Protein AF-A0A7S2QXA8-F1 (afdb_monomer_lite)

Structure (mmCIF, N/CA/C/O backbone):
data_AF-A0A7S2QXA8-F1
#
_entry.id   AF-A0A7S2QXA8-F1
#
loop_
_atom_site.group_PDB
_atom_site.id
_atom_site.type_symbol
_atom_site.label_atom_id
_atom_site.label_alt_id
_atom_site.label_comp_id
_atom_site.label_asym_id
_atom_site.label_entity_id
_atom_site.label_seq_id
_atom_site.pdbx_PDB_ins_code
_atom_site.Cartn_x
_atom_site.Cartn_y
_atom_site.Cartn_z
_atom_site.occupancy
_atom_site.B_iso_or_equiv
_atom_site.auth_seq_id
_atom_site.auth_comp_id
_atom_site.auth_asym_id
_atom_site.auth_atom_id
_atom_site.pdbx_PDB_model_num
ATOM 1 N N . MET A 1 1 ? 7.562 -5.420 -0.266 1.00 66.12 1 MET A N 1
ATOM 2 C CA . MET A 1 1 ? 6.221 -6.059 -0.264 1.00 66.12 1 MET A CA 1
ATOM 3 C C . MET A 1 1 ? 5.476 -5.935 -1.589 1.00 66.12 1 MET A C 1
ATOM 5 O O . MET A 1 1 ? 4.764 -6.865 -1.930 1.00 66.12 1 MET A O 1
ATOM 9 N N . THR A 1 2 ? 5.637 -4.850 -2.355 1.00 76.69 2 THR A N 1
ATOM 10 C CA . THR A 1 2 ? 4.856 -4.586 -3.583 1.00 76.69 2 THR A CA 1
ATOM 11 C C . THR A 1 2 ? 4.865 -5.742 -4.585 1.00 76.69 2 THR A C 1
ATOM 13 O O . THR A 1 2 ? 3.812 -6.161 -5.050 1.00 76.69 2 THR A O 1
ATOM 16 N N . LYS A 1 3 ? 6.035 -6.339 -4.833 1.00 83.88 3 LYS A N 1
ATOM 17 C CA . LYS A 1 3 ? 6.148 -7.544 -5.660 1.00 83.88 3 LYS A CA 1
ATOM 18 C C . LYS A 1 3 ? 5.472 -8.775 -5.051 1.00 83.88 3 LYS A C 1
ATOM 20 O O . LYS A 1 3 ? 4.815 -9.529 -5.757 1.00 83.88 3 LYS A O 1
ATOM 25 N N . ALA A 1 4 ? 5.650 -8.987 -3.748 1.00 87.38 4 ALA A N 1
ATOM 26 C CA . ALA A 1 4 ? 5.121 -10.153 -3.042 1.00 87.38 4 ALA A CA 1
ATOM 27 C C . ALA A 1 4 ? 3.585 -10.178 -3.021 1.00 87.38 4 ALA A C 1
ATOM 29 O O . ALA A 1 4 ? 2.995 -11.249 -3.100 1.00 87.38 4 ALA A O 1
ATOM 30 N N . ASN A 1 5 ? 2.964 -8.997 -2.987 1.00 87.94 5 ASN A N 1
ATOM 31 C CA . ASN A 1 5 ? 1.513 -8.821 -2.960 1.00 87.94 5 ASN A CA 1
ATOM 32 C C . ASN A 1 5 ? 0.893 -8.679 -4.363 1.00 87.94 5 ASN A C 1
ATOM 34 O O . ASN A 1 5 ? -0.305 -8.438 -4.478 1.00 87.94 5 ASN A O 1
ATOM 38 N N . SER A 1 6 ? 1.690 -8.789 -5.428 1.00 87.38 6 SER A N 1
ATOM 39 C CA . SER A 1 6 ? 1.190 -8.771 -6.804 1.00 87.38 6 SER A CA 1
ATOM 40 C C . SER A 1 6 ? 0.824 -10.187 -7.251 1.00 87.38 6 SER A C 1
ATOM 42 O O . SER A 1 6 ? 1.632 -11.104 -7.108 1.00 87.38 6 SER A O 1
ATOM 44 N N . ILE A 1 7 ? -0.374 -10.363 -7.819 1.00 88.12 7 ILE A N 1
ATOM 45 C CA . ILE A 1 7 ? -0.906 -11.670 -8.252 1.00 88.12 7 ILE A CA 1
ATOM 46 C C . ILE A 1 7 ? 0.017 -12.324 -9.292 1.00 88.12 7 ILE A C 1
ATOM 48 O O . ILE A 1 7 ? 0.375 -13.499 -9.167 1.00 88.12 7 ILE A O 1
ATOM 52 N N . ASP A 1 8 ? 0.446 -11.543 -10.283 1.00 88.06 8 ASP A N 1
ATOM 53 C CA . ASP A 1 8 ? 1.323 -12.020 -11.353 1.00 88.06 8 ASP A CA 1
ATOM 54 C C . ASP A 1 8 ? 2.790 -11.681 -11.084 1.00 88.06 8 ASP A C 1
ATOM 56 O O . ASP A 1 8 ? 3.668 -12.527 -11.264 1.00 88.06 8 ASP A O 1
ATOM 60 N N . GLY A 1 9 ? 3.068 -10.491 -10.539 1.00 86.25 9 GLY A N 1
ATOM 61 C CA . GLY A 1 9 ? 4.431 -10.043 -10.250 1.00 86.25 9 GLY A CA 1
ATOM 62 C C . GLY A 1 9 ? 5.159 -10.914 -9.223 1.00 86.25 9 GLY A C 1
ATOM 63 O O . GLY A 1 9 ? 6.379 -11.053 -9.292 1.00 86.25 9 GLY A O 1
ATOM 64 N N . CYS A 1 10 ? 4.440 -11.569 -8.304 1.00 87.81 10 CYS A N 1
ATOM 65 C CA . CYS A 1 10 ? 5.062 -12.468 -7.333 1.00 87.81 10 CYS A CA 1
ATOM 66 C C . CYS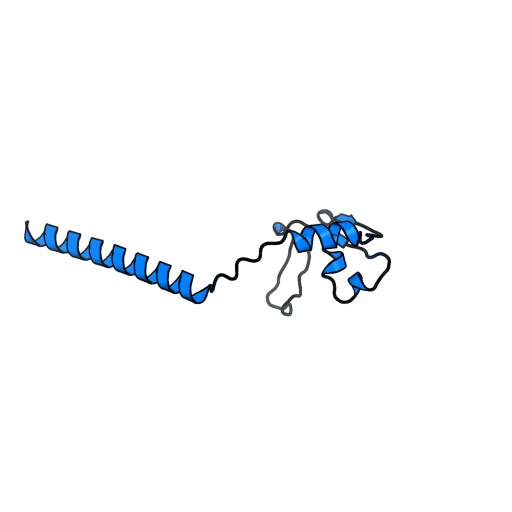 A 1 10 ? 5.651 -13.729 -7.987 1.00 87.81 10 CYS A C 1
ATOM 68 O O . CYS A 1 10 ? 6.615 -14.292 -7.460 1.00 87.81 10 CYS A O 1
ATOM 70 N N . LYS A 1 11 ? 5.116 -14.179 -9.127 1.00 89.12 11 LYS A N 1
ATOM 71 C CA . LYS A 1 11 ? 5.579 -15.395 -9.819 1.00 89.12 11 LYS A CA 1
ATOM 72 C C . LYS A 1 11 ? 6.839 -15.145 -10.655 1.00 89.12 11 LYS A C 1
ATOM 74 O O . LYS A 1 11 ? 7.606 -16.075 -10.878 1.00 89.12 11 LYS A O 1
ATOM 79 N N . LEU A 1 12 ? 7.066 -13.901 -11.074 1.00 89.12 12 LEU A N 1
ATOM 80 C CA . LEU A 1 12 ? 8.211 -13.500 -11.893 1.00 89.12 12 LEU A CA 1
ATOM 81 C C . LEU A 1 12 ? 9.497 -13.341 -11.062 1.00 89.12 12 LEU A C 1
ATOM 83 O O . LEU A 1 12 ? 9.456 -12.975 -9.881 1.00 89.12 12 LEU A O 1
ATOM 87 N N . HIS A 1 13 ? 10.653 -13.575 -11.697 1.00 87.38 13 HIS A N 1
ATOM 88 C CA . HIS A 1 13 ? 11.975 -13.407 -11.074 1.00 87.38 13 HIS A CA 1
ATOM 89 C C . HIS A 1 13 ? 12.242 -11.952 -10.675 1.00 87.38 13 HIS A C 1
ATOM 91 O O . HIS A 1 13 ? 12.561 -11.670 -9.520 1.00 87.38 13 HIS A O 1
ATOM 97 N N . GLU A 1 14 ? 11.941 -11.022 -11.584 1.00 89.31 14 GLU A N 1
ATOM 98 C CA . GLU A 1 14 ? 12.033 -9.560 -11.455 1.00 89.31 14 GLU A CA 1
ATOM 99 C C . GLU A 1 14 ? 10.712 -8.909 -11.923 1.00 89.31 14 GLU A C 1
ATOM 101 O O . GLU A 1 14 ? 9.940 -9.539 -12.645 1.00 89.31 14 GLU A O 1
ATOM 106 N N . CYS A 1 15 ? 10.370 -7.719 -11.423 1.00 91.38 15 CYS A N 1
ATOM 107 C CA . CYS A 1 15 ? 9.220 -6.957 -11.922 1.00 91.38 15 CYS A CA 1
ATOM 108 C C . CYS A 1 15 ? 9.453 -5.452 -11.787 1.00 91.38 15 CYS A C 1
ATOM 110 O O . CYS A 1 15 ? 10.085 -5.007 -10.827 1.00 91.38 15 CYS A O 1
ATOM 112 N N . ASP A 1 16 ? 8.875 -4.674 -12.694 1.00 91.62 16 ASP A N 1
ATOM 113 C CA . ASP A 1 16 ? 8.933 -3.218 -12.627 1.00 91.62 16 ASP A CA 1
ATOM 114 C C . ASP A 1 16 ? 7.890 -2.681 -11.643 1.00 91.62 16 ASP A C 1
ATOM 116 O O . ASP A 1 16 ? 6.741 -3.131 -11.606 1.00 91.62 16 ASP A O 1
ATOM 120 N N . VAL A 1 17 ? 8.292 -1.707 -10.828 1.00 91.31 17 VAL A N 1
ATOM 121 C CA . VAL A 1 17 ? 7.439 -1.082 -9.815 1.00 91.31 17 VAL A CA 1
ATOM 122 C C . VAL A 1 17 ? 7.380 0.418 -10.063 1.00 91.31 17 VAL A C 1
ATOM 124 O O . VAL A 1 17 ? 8.401 1.103 -10.072 1.00 91.31 17 VAL A O 1
ATOM 127 N N . VAL A 1 18 ? 6.164 0.939 -10.220 1.00 92.12 18 VAL A N 1
ATOM 128 C CA . VAL A 1 18 ? 5.917 2.380 -10.315 1.00 92.12 18 VAL A CA 1
ATOM 129 C C . VAL A 1 18 ? 5.645 2.932 -8.919 1.00 92.12 18 VAL A C 1
ATOM 131 O O . VAL A 1 18 ? 4.682 2.534 -8.264 1.00 92.12 18 VAL A O 1
ATOM 134 N N . TYR A 1 19 ? 6.471 3.876 -8.479 1.00 92.00 19 TYR A N 1
ATOM 135 C CA . TYR A 1 19 ? 6.261 4.648 -7.259 1.00 92.00 19 TYR A CA 1
ATOM 136 C C . TYR A 1 19 ? 5.727 6.031 -7.604 1.00 92.00 19 TYR A C 1
ATOM 138 O O . TYR A 1 19 ? 6.312 6.755 -8.407 1.00 92.00 19 TYR A O 1
ATOM 146 N N . THR A 1 20 ? 4.620 6.421 -6.979 1.00 93.06 20 THR A N 1
ATOM 147 C CA . THR A 1 20 ? 4.095 7.779 -7.099 1.00 93.06 20 THR A CA 1
ATOM 148 C C . THR A 1 20 ? 3.412 8.217 -5.801 1.00 93.06 20 THR A C 1
ATOM 150 O O . THR A 1 20 ? 2.834 7.372 -5.108 1.00 93.06 20 THR A O 1
ATOM 153 N N . PRO A 1 21 ? 3.456 9.512 -5.442 1.00 93.44 21 PRO A N 1
ATOM 154 C CA . PRO A 1 21 ? 2.686 10.034 -4.319 1.00 93.44 21 PRO A CA 1
ATOM 155 C C . PRO A 1 21 ? 1.176 9.886 -4.545 1.00 93.44 21 PRO A C 1
ATOM 157 O O . PRO A 1 21 ? 0.688 10.068 -5.660 1.00 93.44 21 PRO A O 1
ATOM 160 N N . ALA A 1 22 ? 0.409 9.663 -3.473 1.00 91.12 22 ALA A N 1
ATOM 161 C CA . ALA A 1 22 ? -1.052 9.526 -3.553 1.00 91.12 22 ALA A CA 1
ATOM 162 C C . ALA A 1 22 ? -1.745 10.751 -4.186 1.00 91.12 22 ALA A C 1
ATOM 164 O O . ALA A 1 22 ? -2.742 10.611 -4.889 1.00 91.12 22 ALA A O 1
ATOM 165 N N . LEU A 1 23 ? -1.177 11.947 -3.999 1.00 93.00 23 LEU A N 1
ATOM 166 C CA . LEU A 1 23 ? -1.661 13.202 -4.588 1.00 93.00 23 LEU A CA 1
ATOM 167 C C . LEU A 1 23 ? -1.666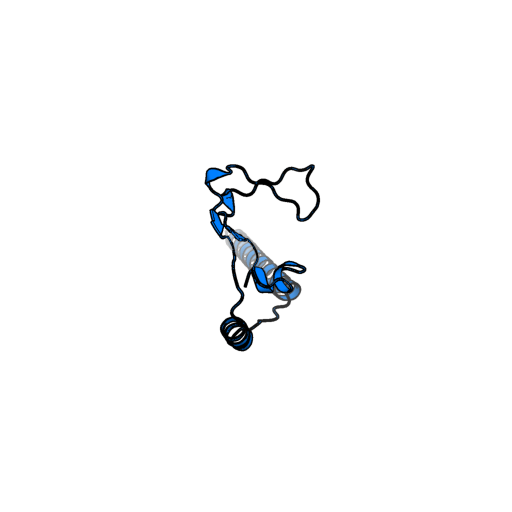 13.189 -6.129 1.00 93.00 23 LEU A C 1
ATOM 169 O O . LEU A 1 23 ? -2.488 13.879 -6.745 1.00 93.00 23 LEU A O 1
ATOM 173 N N . ASN A 1 24 ? -0.775 12.402 -6.742 1.00 93.75 24 ASN A N 1
ATOM 174 C CA . ASN A 1 24 ? -0.631 12.284 -8.192 1.00 93.75 24 ASN A CA 1
ATOM 175 C C . ASN A 1 24 ? -1.616 11.284 -8.823 1.00 93.75 24 ASN A C 1
ATOM 177 O O . ASN A 1 24 ? -1.712 11.192 -10.046 1.00 93.75 24 ASN A O 1
ATOM 181 N N . LEU A 1 25 ? -2.368 10.530 -8.020 1.00 93.12 25 LEU A N 1
ATOM 182 C CA . LEU A 1 25 ? -3.364 9.608 -8.552 1.00 93.12 25 LEU A CA 1
ATOM 183 C C . LEU A 1 25 ? -4.557 10.390 -9.114 1.00 93.12 25 LEU A C 1
ATOM 185 O O . LEU A 1 25 ? -5.092 11.306 -8.480 1.00 93.12 25 LEU A O 1
ATOM 189 N N . LYS A 1 26 ? -4.974 10.023 -10.325 1.00 93.00 26 LYS A N 1
ATOM 190 C CA . LYS A 1 26 ? -6.151 10.558 -11.007 1.00 93.00 26 LYS A CA 1
ATOM 191 C C . LYS A 1 26 ? -7.223 9.479 -11.059 1.00 93.00 26 LYS A C 1
ATOM 193 O O . LYS A 1 26 ? -7.005 8.412 -11.631 1.00 93.00 26 LYS A O 1
ATOM 198 N N . LYS A 1 27 ? -8.388 9.779 -10.495 1.00 93.56 27 LYS A N 1
ATOM 199 C CA . LYS A 1 27 ? -9.592 8.965 -10.642 1.00 93.56 27 LYS A CA 1
ATOM 200 C C . LYS A 1 27 ? -10.662 9.807 -11.321 1.00 93.56 27 LYS A C 1
ATOM 202 O O . LYS A 1 27 ? -10.954 10.906 -10.861 1.00 93.56 27 LYS A O 1
ATOM 207 N N . GLU A 1 28 ? -11.208 9.298 -12.415 1.00 93.06 28 GLU A N 1
ATOM 208 C CA . GLU A 1 28 ? -12.359 9.885 -13.102 1.00 93.06 28 GLU A CA 1
ATOM 209 C C . GLU A 1 28 ? -13.588 9.003 -12.870 1.00 93.06 28 GLU A C 1
ATOM 211 O O . GLU A 1 28 ? -13.460 7.800 -12.644 1.00 93.06 28 GLU A O 1
ATOM 216 N N . GLU A 1 29 ? -14.778 9.595 -12.943 1.00 91.81 29 GLU A N 1
ATOM 217 C CA . GLU A 1 29 ? -16.050 8.896 -12.706 1.00 91.81 29 GLU A CA 1
ATOM 218 C C . GLU A 1 29 ? -16.304 7.770 -13.719 1.00 91.81 29 GLU A C 1
ATOM 220 O O . GLU A 1 29 ? -16.886 6.746 -13.385 1.00 91.81 29 GLU A O 1
ATOM 225 N N . ARG A 1 30 ? -15.765 7.906 -14.936 1.00 93.44 30 ARG A N 1
ATOM 226 C CA . ARG A 1 30 ? -15.830 6.882 -15.990 1.00 93.44 30 ARG A CA 1
ATOM 227 C C . ARG A 1 30 ? -14.884 5.687 -15.801 1.00 93.44 30 ARG A C 1
ATOM 229 O O . ARG A 1 30 ? -14.842 4.830 -16.675 1.00 93.44 30 ARG A O 1
ATOM 236 N N . MET A 1 31 ? -14.041 5.674 -14.764 1.00 94.44 31 MET A N 1
ATOM 237 C CA . MET A 1 31 ? -13.030 4.625 -14.572 1.00 94.44 31 MET A CA 1
ATOM 238 C C . MET A 1 31 ? -13.552 3.497 -13.682 1.00 94.44 31 MET A C 1
ATOM 240 O O . MET A 1 31 ? -13.990 3.752 -12.555 1.00 94.44 31 MET A O 1
ATOM 244 N N . ASP A 1 32 ? -13.352 2.252 -14.114 1.00 93.69 32 ASP A N 1
ATOM 245 C CA . ASP A 1 32 ? -13.765 1.048 -13.385 1.00 93.69 32 ASP A CA 1
ATOM 246 C C . ASP A 1 32 ? -13.138 0.948 -11.989 1.00 93.69 32 ASP A C 1
ATOM 248 O O . ASP A 1 32 ? -12.087 1.530 -11.692 1.00 93.69 32 ASP A O 1
ATOM 252 N N . THR A 1 33 ? -13.776 0.204 -11.087 1.00 90.88 33 THR A N 1
ATOM 253 C CA . THR A 1 33 ? -13.268 -0.005 -9.727 1.00 90.88 33 THR A CA 1
ATOM 254 C C . THR A 1 33 ? -11.850 -0.589 -9.760 1.00 90.88 33 THR A C 1
ATOM 256 O O . THR A 1 33 ? -11.587 -1.586 -10.419 1.00 90.88 33 THR A O 1
ATOM 259 N N . GLY A 1 34 ? -10.917 0.055 -9.053 1.00 87.81 34 GLY A N 1
ATOM 260 C CA . GLY A 1 34 ? -9.497 -0.324 -9.050 1.00 87.81 34 GLY A CA 1
ATOM 261 C C . GLY A 1 34 ? -8.649 0.307 -10.162 1.00 87.81 34 GLY A C 1
ATOM 262 O O . GLY A 1 34 ? -7.429 0.346 -10.028 1.00 87.81 34 GLY A O 1
ATOM 263 N N . GLN A 1 35 ? -9.255 0.882 -11.204 1.00 92.12 35 GLN A N 1
ATOM 264 C CA . GLN A 1 35 ? -8.517 1.621 -12.227 1.00 92.12 35 GLN A CA 1
ATOM 265 C C . GLN A 1 35 ? -8.166 3.033 -11.740 1.00 92.12 35 GLN A C 1
ATOM 267 O O . GLN A 1 35 ? -9.038 3.780 -11.279 1.00 92.12 35 GLN A O 1
ATOM 272 N N . VAL A 1 36 ? -6.894 3.404 -11.884 1.00 91.94 36 VAL A N 1
ATOM 273 C CA . VAL A 1 36 ? -6.351 4.732 -11.576 1.00 91.94 36 VAL A CA 1
ATOM 274 C C . VAL A 1 36 ? -5.395 5.174 -12.682 1.00 91.94 36 VAL A C 1
ATOM 276 O O . VAL A 1 36 ? -4.706 4.350 -13.281 1.00 91.94 36 VAL A O 1
ATOM 279 N N . GLY A 1 37 ? -5.359 6.475 -12.955 1.00 92.50 37 GLY A N 1
ATOM 280 C CA . GLY A 1 37 ? -4.359 7.113 -13.810 1.00 92.50 37 GLY A CA 1
ATOM 281 C C . GLY A 1 37 ? -3.399 7.993 -13.008 1.00 92.50 37 GLY A C 1
ATOM 282 O O . GLY A 1 37 ? -3.505 8.100 -11.785 1.00 92.50 37 GLY A O 1
ATOM 283 N N . PHE A 1 38 ? -2.494 8.674 -13.709 1.00 94.62 38 PHE A N 1
ATOM 284 C CA . PHE A 1 38 ? -1.593 9.679 -13.135 1.00 94.62 38 PHE A CA 1
ATOM 285 C C . PHE A 1 38 ? -1.983 11.076 -13.629 1.00 94.62 38 PHE A C 1
ATOM 287 O O . PHE A 1 38 ? -2.467 11.217 -14.754 1.00 94.62 38 PHE A O 1
ATOM 294 N N . LYS A 1 39 ? -1.810 12.104 -12.791 1.00 92.81 39 LYS A N 1
ATOM 295 C CA . LYS A 1 39 ? -2.001 13.506 -13.197 1.00 92.81 39 LYS A CA 1
ATOM 296 C C . LYS A 1 39 ? -0.776 14.026 -13.947 1.00 92.81 39 LYS A C 1
ATOM 298 O O . LYS A 1 39 ? -0.936 14.628 -15.000 1.00 92.81 39 LYS A O 1
ATOM 303 N N . ASP A 1 40 ? 0.411 13.753 -13.411 1.00 92.81 40 ASP A N 1
ATOM 304 C CA . ASP A 1 40 ? 1.708 14.093 -13.992 1.00 92.81 40 ASP A CA 1
ATOM 305 C C . ASP A 1 40 ? 2.584 12.834 -14.091 1.00 92.81 40 ASP A C 1
ATOM 307 O O . ASP A 1 40 ? 2.777 12.098 -13.116 1.00 92.81 40 ASP A O 1
ATOM 311 N N . GLU A 1 41 ? 3.109 12.565 -15.285 1.00 90.81 41 GLU A N 1
ATOM 312 C CA . GLU A 1 41 ? 4.000 11.432 -15.522 1.00 90.81 41 GLU A CA 1
ATOM 313 C 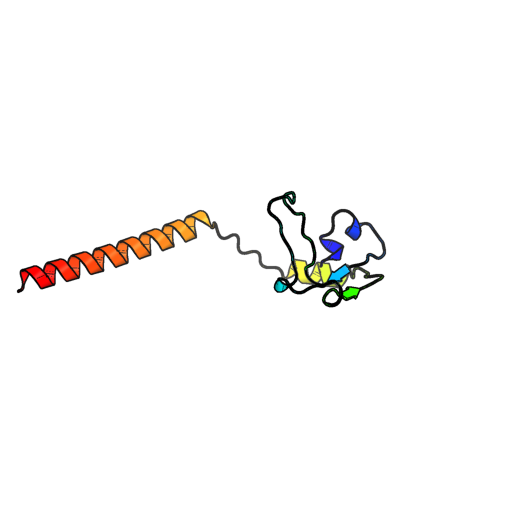C . GLU A 1 41 ? 5.405 11.660 -14.958 1.00 90.81 41 GLU A C 1
ATOM 315 O O . GLU A 1 41 ? 6.058 10.689 -14.586 1.00 90.81 41 GLU A O 1
ATOM 320 N N . ALA A 1 42 ? 5.867 12.906 -14.825 1.00 91.06 42 ALA A N 1
ATOM 321 C CA . ALA A 1 42 ? 7.200 13.204 -14.296 1.00 91.06 42 ALA A CA 1
ATOM 322 C C . ALA A 1 42 ? 7.330 12.861 -12.803 1.00 91.06 42 ALA A C 1
ATOM 324 O O . ALA A 1 42 ? 8.422 12.599 -12.305 1.00 91.06 42 ALA A O 1
ATOM 325 N N . TRP A 1 43 ? 6.207 12.831 -12.082 1.00 90.06 43 TRP A N 1
ATOM 326 C CA . TRP A 1 43 ? 6.156 12.512 -10.652 1.00 90.06 43 TRP A CA 1
ATOM 327 C C . TRP A 1 43 ? 6.078 11.009 -10.368 1.00 90.06 43 TRP A C 1
ATOM 329 O O . TRP A 1 43 ? 5.971 10.596 -9.207 1.00 90.06 43 TRP A O 1
ATOM 339 N N . ARG A 1 44 ? 6.091 10.169 -11.409 1.00 91.50 44 ARG A N 1
ATOM 340 C CA . ARG A 1 44 ? 6.202 8.721 -11.244 1.00 91.50 44 ARG A CA 1
ATOM 341 C C . ARG A 1 44 ? 7.660 8.307 -11.388 1.00 91.50 44 ARG A C 1
ATOM 343 O O . ARG A 1 44 ? 8.343 8.670 -12.340 1.00 91.50 44 ARG A O 1
ATOM 350 N N . ILE A 1 45 ? 8.113 7.486 -10.457 1.00 93.19 45 ILE A N 1
ATOM 351 C CA . ILE A 1 45 ? 9.442 6.893 -10.483 1.00 93.19 45 ILE A CA 1
ATOM 352 C C . ILE A 1 45 ? 9.264 5.428 -10.864 1.00 93.19 45 ILE A C 1
ATOM 354 O O . ILE A 1 45 ? 8.596 4.672 -10.159 1.00 93.19 45 ILE A O 1
ATOM 358 N N . LEU A 1 46 ? 9.844 5.032 -11.993 1.00 92.12 46 LEU A N 1
ATOM 359 C CA . LEU A 1 46 ? 9.877 3.640 -12.424 1.00 92.12 46 LEU A CA 1
ATOM 360 C C . LEU A 1 46 ? 11.138 2.981 -11.857 1.00 92.12 46 LEU A C 1
ATOM 362 O O . LEU A 1 46 ? 12.247 3.283 -12.295 1.00 92.12 46 LEU A O 1
ATOM 366 N N . LEU A 1 47 ? 10.967 2.065 -10.908 1.00 90.56 47 LEU A N 1
ATOM 367 C CA . LEU A 1 47 ? 12.030 1.158 -10.490 1.00 90.56 47 LEU A CA 1
ATOM 368 C C . LEU A 1 47 ? 11.957 -0.100 -11.348 1.00 90.56 47 LEU A C 1
ATOM 370 O O . LEU A 1 47 ? 10.977 -0.842 -11.277 1.00 90.56 47 LEU A O 1
ATOM 374 N N . LYS A 1 48 ? 12.994 -0.322 -12.153 1.00 90.56 48 LYS A N 1
ATOM 375 C CA . LYS A 1 48 ? 13.101 -1.505 -13.006 1.00 90.56 48 LYS A CA 1
ATOM 376 C C . LYS A 1 48 ? 13.711 -2.678 -12.252 1.00 90.56 48 LYS A C 1
ATOM 378 O O . LYS A 1 48 ? 14.514 -2.464 -11.344 1.00 90.56 48 LYS A O 1
ATOM 383 N N . ASN A 1 49 ? 13.362 -3.891 -12.670 1.00 89.00 49 ASN A N 1
ATOM 384 C CA . ASN A 1 49 ? 14.022 -5.131 -12.249 1.00 89.00 49 ASN A CA 1
ATOM 385 C C . ASN A 1 49 ? 14.051 -5.338 -10.726 1.00 89.00 49 ASN A C 1
ATOM 387 O O . ASN A 1 49 ? 15.069 -5.684 -10.131 1.00 89.00 49 ASN A O 1
ATOM 391 N N . VAL A 1 50 ? 12.916 -5.113 -10.060 1.00 88.50 50 VAL A N 1
ATOM 392 C CA . VAL A 1 50 ? 12.833 -5.304 -8.611 1.00 88.50 50 VAL A CA 1
ATOM 393 C C . VAL A 1 50 ? 12.704 -6.793 -8.293 1.00 88.50 50 VAL A C 1
ATOM 395 O O . VAL A 1 50 ? 11.735 -7.473 -8.667 1.00 88.50 50 VAL A O 1
ATOM 398 N N . GLU A 1 51 ? 13.685 -7.306 -7.563 1.00 88.75 51 GLU A N 1
ATOM 399 C CA . GLU A 1 51 ? 13.689 -8.663 -7.029 1.00 88.75 51 GLU A CA 1
ATOM 400 C C . GLU A 1 51 ? 12.982 -8.738 -5.669 1.00 88.75 51 GLU A C 1
ATOM 402 O O . GLU A 1 51 ? 12.738 -7.734 -4.994 1.00 88.75 51 GLU A O 1
ATOM 407 N N . LYS A 1 52 ? 12.597 -9.955 -5.269 1.00 85.50 52 LYS A N 1
ATOM 408 C CA . LYS A 1 52 ? 12.042 -10.212 -3.935 1.00 85.50 52 LYS A CA 1
ATOM 409 C C . LYS A 1 52 ? 13.076 -10.915 -3.071 1.00 85.50 52 LYS A C 1
ATOM 411 O O . LYS A 1 52 ? 13.494 -12.023 -3.392 1.00 85.50 52 LYS A O 1
ATOM 416 N N . ASP A 1 53 ? 13.369 -10.331 -1.920 1.00 88.50 53 ASP A N 1
ATOM 417 C CA . ASP A 1 53 ? 14.069 -11.037 -0.856 1.00 88.50 53 ASP A CA 1
ATOM 418 C C . ASP A 1 53 ? 13.053 -11.787 0.017 1.00 88.50 53 ASP A C 1
ATOM 420 O O . ASP A 1 53 ? 12.256 -11.192 0.750 1.00 88.50 53 ASP A O 1
ATOM 424 N N . LYS A 1 54 ? 13.042 -13.118 -0.102 1.00 85.50 54 LYS A N 1
ATOM 425 C CA . LYS A 1 54 ? 12.088 -13.978 0.612 1.00 85.50 54 LYS A CA 1
ATOM 426 C C . LYS A 1 54 ? 12.366 -14.038 2.114 1.00 85.50 54 LYS A C 1
ATOM 428 O O . LYS A 1 54 ? 11.425 -14.266 2.872 1.00 85.50 54 LYS A O 1
ATOM 433 N N . GLU A 1 55 ? 13.614 -13.887 2.545 1.00 89.75 55 GLU A N 1
ATOM 434 C CA . GLU A 1 55 ? 13.986 -14.003 3.957 1.00 89.75 55 GLU A CA 1
ATOM 435 C C . GLU A 1 55 ? 13.529 -12.767 4.727 1.00 89.75 55 GLU A C 1
ATOM 437 O O . GLU A 1 55 ? 12.858 -12.879 5.759 1.00 89.75 55 GLU A O 1
ATOM 442 N N . ILE A 1 56 ? 13.771 -11.587 4.153 1.00 88.12 56 ILE A N 1
ATOM 443 C CA . ILE A 1 56 ? 13.290 -10.316 4.703 1.00 88.12 56 ILE A CA 1
ATOM 444 C C . ILE A 1 56 ? 11.757 -10.303 4.762 1.00 88.12 56 ILE A C 1
ATOM 446 O O . ILE A 1 56 ? 11.176 -9.937 5.779 1.00 88.12 56 ILE A O 1
ATOM 450 N N . ILE A 1 57 ? 11.067 -10.764 3.714 1.00 87.75 57 ILE A N 1
ATOM 451 C CA . ILE A 1 57 ? 9.595 -10.787 3.721 1.00 87.75 57 ILE A CA 1
ATOM 452 C C . ILE A 1 57 ? 9.057 -11.698 4.833 1.00 87.75 57 ILE A C 1
ATOM 454 O O . ILE A 1 57 ? 8.183 -11.281 5.591 1.00 87.75 57 ILE A O 1
ATOM 458 N N . LYS A 1 58 ? 9.596 -12.915 4.973 1.00 88.62 58 LYS A N 1
ATOM 459 C CA . LYS A 1 58 ? 9.141 -13.875 5.992 1.00 88.62 58 LYS A CA 1
ATOM 460 C C . LYS A 1 58 ? 9.379 -13.380 7.415 1.00 88.62 58 LYS A C 1
ATOM 462 O O . LYS A 1 58 ? 8.546 -13.608 8.289 1.00 88.62 58 LYS A O 1
ATOM 467 N N . THR A 1 59 ? 10.507 -12.718 7.666 1.00 88.56 59 THR A N 1
ATOM 468 C 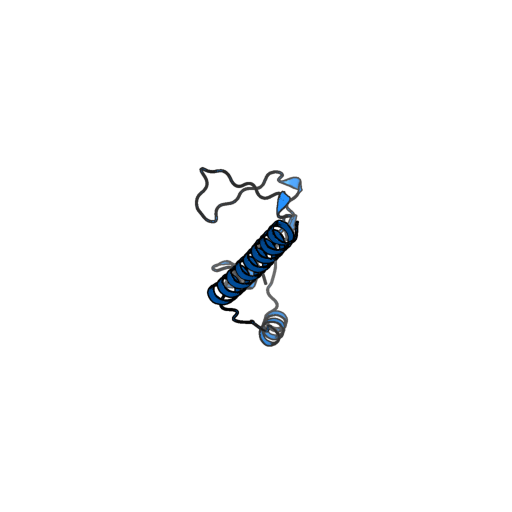CA . THR A 1 59 ? 10.802 -12.152 8.992 1.00 88.56 59 THR A CA 1
ATOM 469 C C . THR A 1 59 ? 9.844 -11.018 9.345 1.00 88.56 59 THR A C 1
ATOM 471 O O . THR A 1 59 ? 9.325 -10.996 10.459 1.00 88.56 59 THR A O 1
ATOM 474 N N . MET A 1 60 ? 9.538 -10.135 8.391 1.00 86.50 60 MET A N 1
ATOM 475 C CA . MET A 1 60 ? 8.552 -9.064 8.577 1.00 86.50 60 MET A CA 1
ATOM 476 C C . MET A 1 60 ? 7.127 -9.600 8.766 1.00 86.50 60 MET A C 1
ATOM 478 O O . MET A 1 60 ? 6.364 -9.068 9.565 1.00 86.50 60 MET A O 1
ATOM 482 N N . GLU A 1 61 ? 6.752 -10.658 8.049 1.00 86.88 61 GLU A N 1
ATOM 483 C CA . GLU A 1 61 ? 5.432 -11.278 8.192 1.00 86.88 61 GLU A CA 1
ATOM 484 C C . GLU A 1 61 ? 5.282 -11.976 9.549 1.00 86.88 61 GLU A C 1
ATOM 486 O O . GLU A 1 61 ? 4.231 -11.896 10.178 1.00 86.88 61 GLU A O 1
ATOM 491 N N . LYS A 1 62 ? 6.367 -12.560 10.067 1.00 86.56 62 LYS A N 1
ATOM 492 C CA . LYS A 1 62 ? 6.398 -13.166 11.403 1.00 86.56 62 LYS A CA 1
ATOM 493 C C . LYS A 1 62 ? 6.217 -12.144 12.532 1.00 86.56 62 LYS A C 1
ATOM 495 O O . LYS A 1 62 ? 5.666 -12.491 13.572 1.00 86.56 62 LYS A O 1
ATOM 500 N N . THR A 1 63 ? 6.681 -10.906 12.357 1.00 85.75 63 THR A N 1
ATOM 501 C CA . THR A 1 63 ? 6.513 -9.824 13.347 1.00 85.75 63 THR A CA 1
ATOM 502 C C . THR A 1 63 ? 5.228 -9.020 13.151 1.00 85.75 63 THR A C 1
ATOM 504 O O . THR A 1 63 ? 4.906 -8.166 13.980 1.00 85.75 63 THR A O 1
ATOM 507 N N . ARG A 1 64 ? 4.465 -9.283 12.082 1.00 82.00 64 ARG A N 1
ATOM 508 C CA . ARG A 1 64 ? 3.217 -8.580 11.793 1.00 82.00 64 ARG A CA 1
ATOM 509 C C . ARG A 1 64 ? 2.139 -8.980 12.800 1.00 82.00 64 ARG A C 1
ATOM 511 O O . ARG A 1 64 ? 1.575 -10.067 12.740 1.00 82.00 64 ARG A O 1
ATOM 518 N N . VAL A 1 65 ? 1.811 -8.062 13.704 1.00 80.75 65 VAL A N 1
ATOM 519 C CA . VAL A 1 65 ? 0.687 -8.213 14.634 1.00 80.75 65 VAL A CA 1
ATOM 520 C C . VAL A 1 65 ? -0.570 -7.649 13.982 1.00 80.75 65 VAL A C 1
ATOM 522 O O . VAL A 1 65 ? -0.751 -6.434 13.903 1.00 80.75 65 VAL A O 1
ATOM 525 N N . GLU A 1 66 ? -1.455 -8.523 13.513 1.00 73.44 66 GLU A N 1
ATOM 526 C CA . GLU A 1 66 ? -2.772 -8.113 13.029 1.00 73.44 66 GLU A CA 1
ATOM 527 C C . GLU A 1 66 ? -3.751 -8.023 14.199 1.00 73.44 66 GLU A C 1
ATOM 529 O O . GLU A 1 66 ? -4.198 -9.027 14.754 1.00 73.44 66 GLU A O 1
ATOM 534 N N . ARG A 1 67 ? -4.105 -6.795 14.582 1.00 76.31 67 ARG A N 1
ATOM 535 C CA . ARG A 1 67 ? -5.224 -6.565 15.495 1.00 76.31 67 ARG A CA 1
ATOM 536 C C . ARG A 1 67 ? -6.510 -6.743 14.696 1.00 76.31 67 ARG A C 1
ATOM 538 O O . ARG A 1 67 ? -6.876 -5.866 13.919 1.00 76.31 67 ARG A O 1
ATOM 545 N N . LYS A 1 68 ? -7.189 -7.879 14.864 1.00 67.19 68 LYS A N 1
ATOM 546 C CA . LYS A 1 68 ? -8.569 -8.038 14.389 1.00 67.19 68 LYS A CA 1
ATOM 547 C C . LYS A 1 68 ? -9.479 -7.194 15.277 1.00 67.19 68 LYS A C 1
ATOM 549 O O . LYS A 1 68 ? -9.945 -7.661 16.309 1.00 67.19 68 LYS A O 1
ATOM 554 N N . ILE A 1 69 ? -9.664 -5.939 14.891 1.00 68.31 69 ILE A N 1
ATOM 555 C CA . ILE A 1 69 ? -10.656 -5.046 15.484 1.00 68.31 69 ILE A CA 1
ATOM 556 C C . ILE A 1 69 ? -11.929 -5.214 14.662 1.00 68.31 69 ILE A C 1
ATOM 558 O O . ILE A 1 69 ? -11.901 -5.083 13.436 1.00 68.31 69 ILE A O 1
ATOM 562 N N . ASP A 1 70 ? -13.036 -5.541 15.322 1.00 76.88 70 ASP A N 1
ATOM 563 C CA . ASP A 1 70 ? -14.340 -5.508 14.675 1.00 76.88 70 ASP A CA 1
ATOM 564 C C . ASP A 1 70 ? -14.774 -4.041 14.541 1.00 76.88 70 ASP A C 1
ATOM 566 O O . ASP A 1 70 ? -15.186 -3.377 15.496 1.00 76.88 70 ASP A O 1
ATOM 570 N N . PHE A 1 71 ? -14.621 -3.504 13.330 1.00 73.56 71 PHE A N 1
ATOM 571 C CA . PHE A 1 71 ? -14.915 -2.104 13.026 1.00 73.56 71 PHE A CA 1
ATOM 572 C C . PHE A 1 71 ? -16.373 -1.727 13.295 1.00 73.56 71 PHE A C 1
ATOM 574 O O . PHE A 1 71 ? -16.674 -0.547 13.486 1.00 73.56 71 PHE A O 1
ATOM 581 N N . LYS A 1 72 ? -17.290 -2.704 13.304 1.00 76.50 72 LYS A N 1
ATOM 582 C CA . LYS A 1 72 ? -18.696 -2.447 13.600 1.00 76.50 72 LYS A CA 1
ATOM 583 C C . LYS A 1 72 ? -18.879 -2.104 15.077 1.00 76.50 72 LYS A C 1
ATOM 585 O O . LYS A 1 72 ? -19.469 -1.069 15.379 1.00 76.50 72 LYS A O 1
ATOM 590 N N . THR A 1 73 ? -18.291 -2.898 15.969 1.00 78.69 73 THR A N 1
ATOM 591 C CA . THR A 1 73 ? -18.429 -2.699 17.417 1.00 78.69 73 THR A CA 1
ATOM 592 C C . THR A 1 73 ? -17.756 -1.413 17.890 1.00 78.69 73 THR A C 1
ATOM 594 O O . THR A 1 73 ? -18.314 -0.701 18.715 1.00 78.69 73 THR A O 1
ATOM 597 N N . GLU A 1 74 ? -16.595 -1.060 17.328 1.00 78.62 74 GLU A N 1
ATOM 598 C CA . GLU A 1 74 ? -15.892 0.181 17.692 1.00 78.62 74 GLU A CA 1
ATOM 599 C C . GLU A 1 74 ? -16.659 1.429 17.220 1.00 78.62 74 GLU A C 1
ATOM 601 O O . GLU A 1 74 ? -16.722 2.447 17.912 1.00 78.62 74 GLU A O 1
ATOM 606 N N . ARG A 1 75 ? -17.319 1.339 16.058 1.00 80.31 75 ARG A N 1
ATOM 607 C CA . ARG A 1 75 ? -18.184 2.408 15.552 1.00 80.31 75 ARG A CA 1
ATOM 608 C C . ARG A 1 75 ? -19.461 2.558 16.377 1.00 80.31 75 ARG A C 1
ATOM 610 O O . ARG A 1 75 ? -19.889 3.688 16.606 1.00 80.31 75 ARG A O 1
ATOM 617 N N . GLU A 1 76 ? -20.070 1.451 16.795 1.00 81.38 76 GLU A N 1
ATOM 618 C CA . GLU A 1 76 ? -21.254 1.464 17.662 1.00 81.38 76 GLU A CA 1
ATOM 619 C C . GLU A 1 76 ? -20.926 2.079 19.026 1.00 81.38 76 GLU A C 1
ATOM 621 O O . GLU A 1 76 ? -21.594 3.036 19.412 1.00 81.38 76 GLU A O 1
ATOM 626 N N . GLN A 1 77 ? -19.831 1.660 19.669 1.00 83.56 77 GLN A N 1
ATOM 627 C CA . GLN A 1 77 ? -19.372 2.238 20.939 1.00 83.56 77 GLN A CA 1
ATOM 628 C C . GLN A 1 77 ? -19.126 3.746 20.833 1.00 83.56 77 GLN A C 1
ATOM 630 O O . GLN A 1 77 ? -19.646 4.520 21.636 1.00 83.56 77 GLN A O 1
ATOM 635 N N . ARG A 1 78 ? -18.414 4.188 19.788 1.00 83.12 78 ARG A N 1
ATOM 636 C CA . ARG A 1 78 ? -18.168 5.617 19.556 1.00 83.12 78 ARG A CA 1
ATOM 637 C C . ARG A 1 78 ? -19.470 6.404 19.380 1.00 83.12 78 ARG A C 1
ATOM 639 O O . ARG A 1 78 ? -19.609 7.496 19.929 1.00 83.12 78 ARG A O 1
ATOM 646 N N . ASN A 1 79 ? -20.426 5.865 18.625 1.00 83.00 79 ASN A N 1
ATOM 647 C CA . ASN A 1 79 ? -21.728 6.503 18.431 1.00 83.00 79 ASN A CA 1
ATOM 648 C C . ASN A 1 79 ? -22.534 6.574 19.739 1.00 83.00 79 ASN A C 1
ATOM 650 O O . ASN A 1 79 ? -23.173 7.593 20.006 1.00 83.00 79 ASN A O 1
ATOM 654 N N . GLU A 1 80 ? -22.521 5.515 20.549 1.00 84.56 80 GLU A N 1
ATOM 655 C CA . GLU A 1 80 ? -23.199 5.478 21.848 1.00 84.56 80 GLU A CA 1
ATOM 656 C C . GLU A 1 80 ? -22.605 6.496 22.827 1.00 84.56 80 GLU A C 1
ATOM 658 O O . GLU A 1 80 ? -23.354 7.227 23.483 1.00 84.56 80 GLU A O 1
ATOM 663 N N . GLU A 1 81 ? -21.277 6.619 22.878 1.00 84.50 81 GLU A N 1
ATOM 664 C CA . GLU A 1 81 ? -20.587 7.624 23.690 1.00 84.50 81 GLU A CA 1
ATOM 665 C C . GLU A 1 81 ? -20.932 9.055 23.258 1.00 84.50 81 GLU A C 1
ATOM 667 O O . GLU A 1 81 ? -21.229 9.906 24.105 1.00 84.50 81 GLU A O 1
ATOM 672 N N . GLU A 1 82 ? -20.960 9.336 21.951 1.00 83.19 82 GLU A N 1
ATOM 673 C CA . GLU A 1 82 ? -21.351 10.656 21.447 1.00 83.19 82 GLU A CA 1
ATOM 674 C C . GLU A 1 82 ? -22.814 10.987 21.758 1.00 83.19 82 GLU A C 1
ATOM 676 O O . GLU A 1 82 ? -23.119 12.110 22.177 1.00 83.19 82 GLU A O 1
ATOM 681 N N . GLN A 1 83 ? -23.722 10.014 21.636 1.00 82.81 83 GLN A N 1
ATOM 682 C CA . GLN A 1 83 ? -25.117 10.209 22.027 1.00 82.81 83 GLN A CA 1
ATOM 683 C C . GLN A 1 83 ? -25.272 10.425 23.534 1.00 82.81 83 GLN A C 1
ATOM 685 O O . GLN A 1 83 ? -26.052 11.286 23.949 1.00 82.81 83 GLN A O 1
ATOM 690 N N . ALA A 1 84 ? -24.541 9.680 24.364 1.00 84.88 84 ALA A N 1
ATOM 691 C CA . ALA A 1 84 ? -24.573 9.834 25.814 1.00 84.88 84 ALA A CA 1
ATOM 692 C C . ALA A 1 84 ? -24.050 11.211 26.251 1.00 84.88 84 ALA A C 1
ATOM 694 O O . ALA A 1 84 ? -24.657 11.848 27.117 1.00 84.88 84 ALA A O 1
ATOM 695 N N . ARG A 1 85 ? -22.974 11.703 25.621 1.00 83.69 85 ARG A N 1
ATOM 696 C CA . ARG A 1 85 ? -22.433 13.053 25.848 1.00 83.69 85 ARG A CA 1
ATOM 697 C C . ARG A 1 85 ? -23.470 14.123 25.503 1.00 83.69 85 ARG A C 1
ATOM 699 O O . ARG A 1 85 ? -23.812 14.937 26.357 1.00 83.69 85 ARG A O 1
ATOM 706 N N . HIS A 1 86 ? -24.073 14.027 24.321 1.00 82.19 86 HIS A N 1
ATOM 707 C CA . HIS A 1 86 ? -25.083 14.981 23.867 1.00 82.19 86 HIS A CA 1
ATOM 708 C C . HIS A 1 86 ? -26.358 14.972 24.735 1.00 82.19 86 HIS A C 1
ATOM 710 O O . HIS A 1 86 ? -26.948 16.021 24.994 1.00 82.19 86 HIS A O 1
ATOM 716 N N . ARG A 1 87 ? -26.784 13.804 25.244 1.00 80.62 87 ARG A N 1
ATOM 717 C CA . ARG A 1 87 ? -27.900 13.705 26.207 1.00 80.62 87 ARG A CA 1
ATOM 718 C C . ARG A 1 87 ? -27.571 14.376 27.543 1.00 80.62 87 ARG A C 1
ATOM 720 O O . ARG A 1 87 ? -28.420 15.080 28.082 1.00 80.62 87 ARG A O 1
ATOM 727 N N . LYS A 1 88 ? -26.353 14.195 28.067 1.00 82.94 88 LYS A N 1
ATOM 728 C CA . LYS A 1 88 ? -25.906 14.856 29.307 1.00 82.94 88 LYS A CA 1
ATOM 729 C C . LYS A 1 88 ? -25.856 16.376 29.155 1.00 82.94 88 LYS A C 1
ATOM 731 O O . LYS A 1 88 ? -26.337 17.079 30.036 1.00 82.94 88 LYS A O 1
ATOM 736 N N . GLU A 1 89 ? -25.332 16.871 28.035 1.00 81.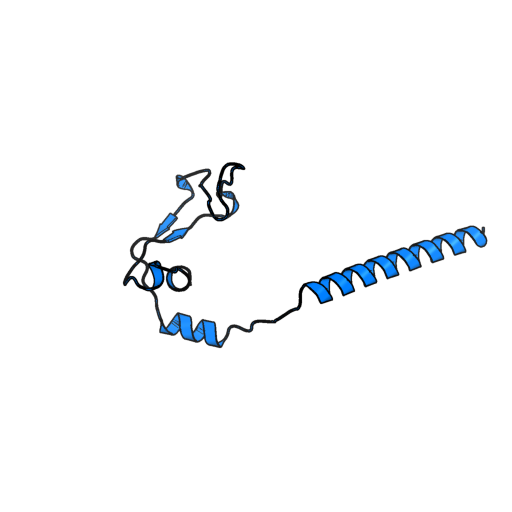88 89 GLU A N 1
ATOM 737 C CA . GLU A 1 89 ? -25.282 18.309 27.743 1.00 81.88 89 GLU A CA 1
ATOM 738 C C . GLU A 1 89 ? -26.684 18.925 27.645 1.00 81.88 89 GLU A C 1
ATOM 740 O O . GLU A 1 89 ? -26.934 19.976 28.234 1.00 81.88 89 GLU A O 1
ATOM 745 N N . LYS A 1 90 ? -27.627 18.241 26.983 1.00 80.94 90 LYS A N 1
ATOM 746 C CA . LYS A 1 90 ? -29.030 18.679 26.919 1.00 80.94 90 LYS A CA 1
ATOM 747 C C . LYS A 1 90 ? -29.695 18.727 28.291 1.00 80.94 90 LYS A C 1
ATOM 749 O O . LYS A 1 90 ? -30.280 19.749 28.632 1.00 80.94 90 LYS A O 1
ATOM 754 N N . ASN A 1 91 ? -29.551 17.676 29.096 1.00 80.62 91 ASN A N 1
ATOM 755 C CA . ASN A 1 91 ? -30.135 17.635 30.438 1.00 80.62 91 ASN A CA 1
ATOM 756 C C . ASN A 1 91 ? -29.548 18.719 31.356 1.00 80.62 91 ASN A C 1
ATOM 758 O O . ASN A 1 91 ? -30.288 19.351 32.106 1.00 80.62 91 ASN A O 1
ATOM 762 N N . ALA A 1 92 ? -28.239 18.976 31.272 1.00 81.19 92 ALA A N 1
ATOM 763 C CA . ALA A 1 92 ? -27.590 20.044 32.030 1.00 81.19 92 ALA A CA 1
ATOM 764 C C . ALA A 1 92 ? -28.068 21.441 31.591 1.00 81.19 92 ALA A C 1
ATOM 766 O O . ALA A 1 92 ? -28.248 22.324 32.429 1.00 81.19 92 ALA A O 1
ATOM 767 N N . ALA A 1 93 ? -28.308 21.648 30.292 1.00 79.69 93 ALA A N 1
ATOM 768 C CA . ALA A 1 93 ? -28.881 22.892 29.781 1.00 79.69 93 ALA A CA 1
ATOM 769 C C . ALA A 1 93 ? -30.347 23.083 30.213 1.00 79.69 93 ALA A C 1
ATOM 771 O O . ALA A 1 93 ? -30.754 24.203 30.510 1.00 79.69 93 ALA A O 1
ATOM 772 N N . GLU A 1 94 ? -31.135 22.007 30.285 1.00 78.50 94 GLU A N 1
ATOM 773 C CA . GLU A 1 94 ? -32.527 22.048 30.752 1.00 78.50 94 GLU A CA 1
ATOM 774 C C . GLU A 1 94 ? -32.646 22.303 32.259 1.00 78.50 94 GLU A C 1
ATOM 776 O O . GLU A 1 94 ? -33.541 23.031 32.680 1.00 78.50 94 GLU A O 1
ATOM 781 N N . GLN A 1 95 ? -31.737 21.753 33.069 1.00 76.69 95 GLN A N 1
ATOM 782 C CA . GLN A 1 95 ? -31.678 22.035 34.508 1.00 76.69 95 GLN A CA 1
ATOM 783 C C . GLN A 1 95 ? -31.305 23.494 34.778 1.00 76.69 95 GLN A C 1
ATOM 785 O O . GLN A 1 95 ? -31.999 24.159 35.539 1.00 76.69 95 GLN A O 1
ATOM 790 N N . LYS A 1 96 ? -30.305 24.033 34.067 1.00 75.00 96 LYS A N 1
ATOM 791 C CA . LYS A 1 96 ? -29.944 25.458 34.164 1.00 75.00 96 LYS A CA 1
ATOM 792 C C . LYS A 1 96 ? -31.087 26.400 33.774 1.00 75.00 96 LYS A C 1
ATOM 794 O O . LYS A 1 96 ? -31.206 27.458 34.365 1.00 75.00 96 LYS A O 1
ATOM 799 N N . LYS A 1 97 ? -31.943 26.005 32.824 1.00 72.00 97 LYS A N 1
ATOM 800 C CA . LYS A 1 97 ? -33.140 26.772 32.426 1.00 72.00 97 LYS A CA 1
ATOM 801 C C . LYS A 1 97 ? -34.322 26.671 33.395 1.00 72.00 97 LYS A C 1
ATOM 803 O O . LYS A 1 97 ? -35.276 27.413 33.222 1.00 72.00 97 LYS A O 1
ATOM 808 N N . LYS A 1 98 ? -34.319 25.709 34.323 1.00 70.12 98 LYS A N 1
ATOM 809 C CA . LYS A 1 98 ? -35.360 25.554 35.358 1.00 70.12 98 LYS A CA 1
ATOM 810 C C . LYS A 1 98 ? -34.979 26.207 36.687 1.00 70.12 98 LYS A C 1
ATOM 812 O O . LYS A 1 98 ? -35.853 26.383 37.528 1.00 70.12 98 LYS A O 1
ATOM 817 N N . GLU A 1 99 ? -33.692 26.475 36.888 1.00 59.09 99 GLU A N 1
ATOM 818 C CA . GLU A 1 99 ? -33.156 27.183 38.057 1.00 59.09 99 GLU A CA 1
ATOM 819 C C . GLU A 1 99 ? -33.128 28.712 37.870 1.00 59.09 99 GLU A C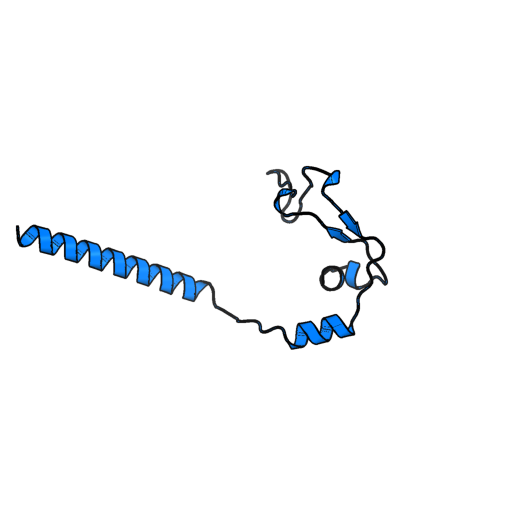 1
ATOM 821 O O . GLU A 1 99 ? -32.951 29.434 38.848 1.00 59.09 99 GLU A O 1
ATOM 826 N N . GLU A 1 100 ? -33.327 29.186 36.635 1.00 52.06 100 GLU A N 1
ATOM 827 C CA . GLU A 1 100 ? -33.602 30.587 36.273 1.00 52.06 100 GLU A CA 1
ATOM 828 C C . GLU A 1 100 ? -35.119 30.817 36.168 1.00 52.06 100 GLU A C 1
ATOM 830 O O . GLU A 1 100 ? -35.594 31.860 36.670 1.00 52.06 100 GLU A O 1
#

Foldseek 3Di:
DVQCPDPPSVVDQFDKDKDADPVQWDDDPPDDPPDIDGNDPVRIDIDGGDGDDPVVVVVVVVPDDDDPDPPVVVVVVVVVVVVVVVVVVVVVVVVVVVVD

InterPro domains:
  IPR008532 NFACT, RNA-binding domain [PF05670] (1-40)
  IPR039730 Jlp2/Ccd25 [PTHR13049] (2-99)

Organism: NCBI:txid210733

pLDDT: mean 85.24, std 7.87, range [52.06, 94.62]

Secondary structure (DSSP, 8-state):
-TTTT-TTTTTSSEEEEEE--GGGEE--TTSPTT--EES-STT-EEEEEEE--HHHHHHHHHH-------HHHHHHHHHHHHHHHHHHHHHHHHHHTT--

Radius of gyration: 24.92 Å; chains: 1; bounding box: 49×46×54 Å

Sequence (100 aa):
MTKANSIDGCKLHECDVVYTPALNLKKEERMDTGQVGFKDEAWRILLKNVEKDKEIIKTMEKTRVERKIDFKTEREQRNEEEQARHRKEKNAAEQKKKEE